Protein AF-L7RSJ8-F1 (afdb_monomer)

pLDDT: mean 71.99, std 15.08, range [32.5, 91.69]

Organism: NCBI:txid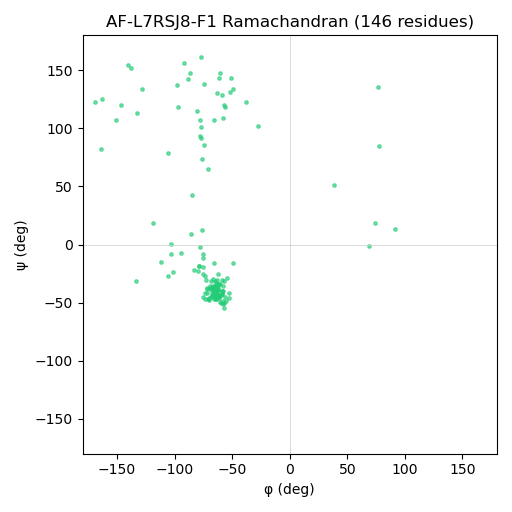155900

Foldseek 3Di:
DDPLLVVLLVVPPVPDDLVRSCVVVVDPCSVVSVVVCVVVVVDDPDPDPDDDPDDDPDPPPCDLLNADDQDPPDDVVLLVVLLVLLLVLCVVQQPDDPPCVVLNVQSVPDPDPVSSSVSSVVSLVRLCVGPVSVVCSVVSSVVSSVSD

Radius of gyration: 22.7 Å; Cα contacts (8 Å, |Δi|>4): 82; chains: 1; bounding box: 44×32×63 Å

Solvent-accessible surface area (backbone atoms only — not comparable to full-atom values): 9254 Å² total; per-residue (Å²): 140,50,78,64,58,56,53,51,57,67,65,60,71,85,77,67,54,76,66,60,51,38,66,77,60,71,44,93,59,49,68,60,53,51,50,52,34,40,76,71,65,78,48,76,91,75,72,83,90,67,95,67,88,77,86,77,97,66,82,72,73,77,54,100,75,72,64,56,82,75,67,84,76,80,57,68,66,40,50,52,48,45,40,52,48,54,45,52,50,45,66,70,41,47,87,60,98,65,85,54,53,64,60,44,51,53,48,70,66,45,90,44,64,67,53,48,58,68,46,42,67,58,52,53,54,51,34,49,73,28,78,69,18,46,76,42,40,66,57,54,49,57,58,46,56,74,53,76

Sequence (148 aa):
MTPRQRRILIMVDGKRTVEELRELASTDDLSNVLGHLEEEGYIELVGLKGENEAITRQDRLPSLTDFRPLPEPRNPEELDMARHFMINTIKAFCRGPIIHLSLIDEIAAAQSHEELRALYGQWFRLIQESAEGRRRAEQLRADLLKVL

Structure (mmCIF, N/CA/C/O backbone):
data_AF-L7RSJ8-F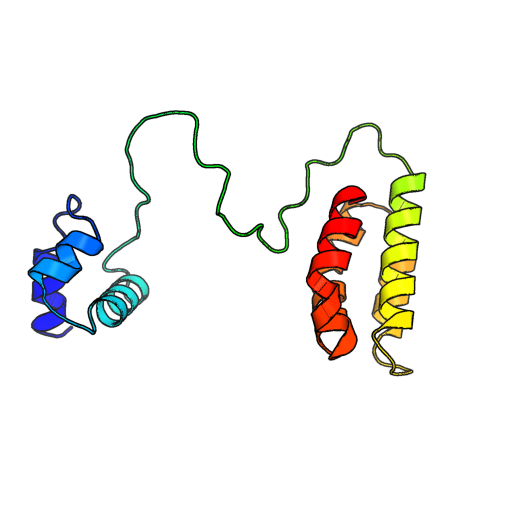1
#
_entry.id   AF-L7RSJ8-F1
#
loop_
_atom_site.group_PDB
_atom_site.id
_atom_site.type_symbol
_atom_site.label_atom_id
_atom_site.label_alt_id
_atom_site.label_comp_id
_atom_site.label_asym_id
_atom_site.label_entity_id
_atom_site.label_seq_id
_atom_site.pdbx_PDB_ins_code
_atom_site.Cartn_x
_atom_site.Cartn_y
_atom_site.Cartn_z
_atom_site.occupancy
_atom_site.B_iso_or_equiv
_atom_site.auth_seq_id
_atom_site.auth_comp_id
_atom_site.auth_asym_id
_atom_site.auth_atom_id
_atom_site.pdbx_PDB_model_num
ATOM 1 N N . MET A 1 1 ? -9.147 4.415 -39.861 1.00 56.06 1 MET A N 1
ATOM 2 C CA . MET A 1 1 ? -10.002 3.226 -40.064 1.00 56.06 1 MET A CA 1
ATOM 3 C C . MET A 1 1 ? -9.574 2.456 -41.317 1.00 56.06 1 MET A C 1
ATOM 5 O O . MET A 1 1 ? -9.747 2.941 -42.430 1.00 56.06 1 MET A O 1
ATOM 9 N N . THR A 1 2 ? -8.927 1.302 -41.148 1.00 71.56 2 THR A N 1
ATOM 10 C CA . THR A 1 2 ? -8.378 0.481 -42.244 1.00 71.56 2 THR A CA 1
ATOM 11 C C . THR A 1 2 ? -9.391 -0.570 -42.730 1.00 71.56 2 THR A C 1
ATOM 13 O O . THR A 1 2 ? -10.252 -0.995 -41.954 1.00 71.56 2 THR A O 1
ATOM 16 N N . PRO A 1 3 ? -9.291 -1.071 -43.980 1.00 72.38 3 PRO A N 1
ATOM 17 C CA . PRO A 1 3 ? -10.160 -2.151 -44.475 1.00 72.38 3 PRO A CA 1
ATOM 18 C C . PRO A 1 3 ? -10.151 -3.402 -43.577 1.00 72.38 3 PRO A C 1
ATOM 20 O O . PRO A 1 3 ? -11.151 -4.111 -43.471 1.00 72.38 3 PRO A O 1
ATOM 23 N N . ARG A 1 4 ? -9.032 -3.636 -42.878 1.00 64.56 4 ARG A N 1
ATOM 24 C CA . ARG A 1 4 ? -8.836 -4.728 -41.916 1.00 64.56 4 ARG A CA 1
ATOM 25 C C . ARG A 1 4 ? -9.645 -4.522 -40.630 1.00 64.56 4 ARG A C 1
ATOM 27 O O . ARG A 1 4 ? -10.350 -5.441 -40.225 1.00 64.56 4 ARG A O 1
ATOM 34 N N . GLN A 1 5 ? -9.608 -3.320 -40.047 1.00 65.00 5 GLN A N 1
ATOM 35 C CA . GLN A 1 5 ? -10.435 -2.947 -38.886 1.00 65.00 5 GLN A CA 1
ATOM 36 C C . GLN A 1 5 ? -11.929 -3.091 -39.199 1.00 65.00 5 GLN A C 1
ATOM 38 O O . GLN A 1 5 ? -12.678 -3.667 -38.415 1.00 65.00 5 GLN A O 1
ATOM 43 N N . ARG A 1 6 ? -12.355 -2.655 -40.393 1.00 69.38 6 ARG A N 1
ATOM 44 C CA . ARG A 1 6 ? -13.749 -2.788 -40.836 1.00 69.38 6 ARG A CA 1
ATOM 45 C C . ARG A 1 6 ? -14.185 -4.249 -40.971 1.00 69.38 6 ARG A C 1
ATOM 47 O O . ARG A 1 6 ? -15.308 -4.574 -40.608 1.00 69.38 6 ARG A O 1
ATOM 54 N N . ARG A 1 7 ? -13.307 -5.141 -41.447 1.00 70.62 7 ARG A N 1
ATOM 55 C CA . ARG A 1 7 ? -13.606 -6.581 -41.535 1.00 70.62 7 ARG A CA 1
ATOM 56 C C . ARG A 1 7 ? -13.755 -7.224 -40.155 1.00 70.62 7 ARG A C 1
ATOM 58 O O . ARG A 1 7 ? -14.635 -8.056 -39.980 1.00 70.62 7 ARG A O 1
ATOM 65 N N . ILE A 1 8 ? -12.924 -6.830 -39.189 1.00 69.06 8 ILE A N 1
ATOM 66 C CA . ILE A 1 8 ? -12.994 -7.337 -37.811 1.00 69.06 8 ILE A CA 1
ATOM 67 C C . ILE A 1 8 ? -14.276 -6.861 -37.126 1.00 69.06 8 ILE A C 1
ATOM 69 O O . ILE A 1 8 ? -14.987 -7.691 -36.577 1.00 69.06 8 ILE A O 1
ATOM 73 N N . LEU A 1 9 ? -14.648 -5.586 -37.267 1.00 66.88 9 LEU A N 1
ATOM 74 C CA . LEU A 1 9 ? -15.925 -5.071 -36.755 1.00 66.88 9 LEU A CA 1
ATOM 75 C C . LEU A 1 9 ? -17.146 -5.808 -37.323 1.00 66.88 9 LEU A C 1
ATOM 77 O O . LEU A 1 9 ? -18.100 -6.039 -36.596 1.00 66.88 9 LEU A O 1
ATOM 81 N N . ILE A 1 10 ? -17.110 -6.231 -38.592 1.00 72.38 10 ILE A N 1
ATOM 82 C CA . ILE A 1 10 ? -18.184 -7.052 -39.183 1.00 72.38 10 ILE A CA 1
ATOM 83 C C . ILE A 1 10 ? -18.223 -8.464 -38.567 1.00 72.38 10 ILE A C 1
ATOM 85 O O . ILE A 1 10 ? -19.291 -9.061 -38.477 1.00 72.38 10 ILE A O 1
ATOM 89 N N . MET A 1 11 ? -17.079 -9.018 -38.152 1.00 65.94 11 MET A N 1
ATOM 90 C CA . MET A 1 11 ? -17.009 -10.344 -37.518 1.00 65.94 11 MET A CA 1
ATOM 91 C C . MET A 1 11 ? -17.396 -10.322 -36.032 1.00 65.94 11 MET A C 1
ATOM 93 O O . MET A 1 11 ? -17.817 -11.352 -35.502 1.00 65.94 11 MET A O 1
ATOM 97 N N . VAL A 1 12 ? -17.295 -9.165 -35.369 1.00 67.00 12 VAL A N 1
ATOM 98 C CA . VAL A 1 12 ? -17.761 -8.934 -33.994 1.00 67.00 12 VAL A CA 1
ATOM 99 C C . VAL A 1 12 ? -19.292 -8.780 -34.007 1.00 67.00 12 VAL A C 1
ATOM 101 O O . VAL A 1 12 ? -19.841 -7.699 -33.854 1.00 67.00 12 VAL A O 1
ATOM 104 N N . ASP A 1 13 ? -20.001 -9.897 -34.191 1.00 63.25 13 ASP A N 1
ATOM 105 C CA . ASP A 1 13 ? -21.479 -9.991 -34.165 1.00 63.25 13 ASP A CA 1
ATOM 106 C C . ASP A 1 13 ? -22.057 -9.950 -32.726 1.00 63.25 13 ASP A C 1
ATOM 108 O O . ASP A 1 13 ? -23.200 -10.320 -32.478 1.00 63.25 13 ASP A O 1
ATOM 112 N N . GLY A 1 14 ? -21.243 -9.589 -31.725 1.00 60.84 14 GLY A N 1
ATOM 113 C CA . GLY A 1 14 ? -21.626 -9.565 -30.303 1.00 60.84 14 GLY A CA 1
ATOM 114 C C . GLY A 1 14 ? -21.878 -10.938 -29.658 1.00 60.84 14 GLY A C 1
ATOM 115 O O . GLY A 1 14 ? -22.170 -11.005 -28.469 1.00 60.84 14 GLY A O 1
ATOM 116 N N . LYS A 1 15 ? -21.768 -12.035 -30.420 1.00 57.03 15 LYS A N 1
ATOM 117 C CA . LYS A 1 15 ? -21.992 -13.420 -29.954 1.00 57.03 15 LYS A CA 1
ATOM 118 C C . LYS A 1 15 ? -20.741 -14.295 -29.918 1.00 57.03 15 LYS A C 1
ATOM 120 O O . LYS A 1 15 ? -20.787 -15.374 -29.342 1.00 57.03 15 LYS A O 1
ATOM 125 N N . ARG A 1 16 ? -19.666 -13.868 -30.582 1.00 63.56 16 ARG A N 1
ATOM 126 C CA . ARG A 1 16 ? -18.446 -14.663 -30.770 1.00 63.56 16 ARG A CA 1
ATOM 127 C C . ARG A 1 16 ? -17.399 -14.269 -29.749 1.00 63.56 16 ARG A C 1
ATOM 129 O O . ARG A 1 16 ? -17.198 -13.077 -29.508 1.00 63.56 16 ARG A O 1
ATOM 136 N N . THR A 1 17 ? -16.728 -15.258 -29.177 1.00 61.94 17 THR A N 1
ATOM 137 C CA . THR A 1 17 ? -15.653 -15.005 -28.218 1.00 61.94 17 THR A CA 1
ATOM 138 C C . THR A 1 17 ? -14.371 -14.578 -28.933 1.00 61.94 17 THR A C 1
ATOM 140 O O . THR A 1 17 ? -14.181 -14.789 -30.133 1.00 61.94 17 THR A O 1
ATOM 143 N N . VAL A 1 18 ? -13.463 -13.952 -28.181 1.00 64.44 18 VAL A N 1
ATOM 144 C CA . VAL A 1 18 ? -12.161 -13.490 -28.691 1.00 64.44 18 VAL A CA 1
ATOM 145 C C . VAL A 1 18 ? -11.332 -14.651 -29.260 1.00 64.44 18 VAL A C 1
ATOM 147 O O . VAL A 1 18 ? -10.570 -14.462 -30.208 1.00 64.44 18 VAL A O 1
ATOM 150 N N . GLU A 1 19 ? -11.503 -15.855 -28.716 1.00 62.19 19 GLU A N 1
ATOM 151 C CA . GLU A 1 19 ? -10.832 -17.079 -29.161 1.00 62.19 19 GLU A CA 1
ATOM 152 C C . GLU A 1 19 ? -11.353 -17.547 -30.525 1.00 62.19 19 GLU A C 1
ATOM 154 O O . GLU A 1 19 ? -10.558 -17.754 -31.440 1.00 62.19 19 GLU A O 1
ATOM 159 N N . GLU A 1 20 ? -12.674 -17.578 -30.724 1.00 65.75 20 GLU A N 1
ATOM 160 C CA . GLU A 1 20 ? -13.267 -17.905 -32.028 1.00 65.75 20 GLU A CA 1
ATOM 161 C C . GLU A 1 20 ? -12.885 -16.870 -33.097 1.00 65.75 20 GLU A C 1
ATOM 163 O O . GLU A 1 20 ? -12.591 -17.212 -34.245 1.00 65.75 20 GLU A O 1
ATOM 168 N N . LEU A 1 21 ? -12.839 -15.585 -32.725 1.00 68.25 21 LEU A N 1
ATOM 169 C CA . LEU A 1 21 ? -12.381 -14.517 -33.615 1.00 68.25 21 LEU A CA 1
ATOM 170 C C . LEU A 1 21 ? -10.905 -14.685 -34.000 1.00 68.25 21 LEU A C 1
ATOM 172 O O . LEU A 1 21 ? -10.539 -14.348 -35.128 1.00 68.25 21 LEU A O 1
ATOM 176 N N . ARG A 1 22 ? -10.064 -15.230 -33.111 1.00 67.25 22 ARG A N 1
ATOM 177 C CA . ARG A 1 22 ? -8.646 -15.520 -33.379 1.00 67.25 22 ARG A CA 1
ATOM 178 C C . ARG A 1 22 ? -8.483 -16.642 -34.392 1.00 67.25 22 ARG A C 1
ATOM 180 O O . ARG A 1 22 ? -7.704 -16.483 -35.332 1.00 67.25 22 ARG A O 1
ATOM 187 N N . GLU A 1 23 ? -9.237 -17.725 -34.239 1.00 65.94 23 GLU A N 1
ATOM 188 C CA . GLU A 1 23 ? -9.192 -18.856 -35.169 1.00 65.94 23 GLU A CA 1
ATOM 189 C C . GLU A 1 23 ? -9.684 -18.456 -36.569 1.00 65.94 23 GLU A C 1
ATOM 191 O O . GLU A 1 23 ? -9.002 -18.696 -37.568 1.00 65.94 23 GLU A O 1
ATOM 196 N N . LEU A 1 24 ? -10.812 -17.739 -36.651 1.00 62.53 24 LEU A N 1
ATOM 197 C CA . LEU A 1 24 ? -11.389 -17.269 -37.918 1.00 62.53 24 LEU A CA 1
ATOM 198 C C . LEU A 1 24 ? -10.567 -16.176 -38.605 1.00 62.53 24 LEU A C 1
ATOM 200 O O . LEU A 1 24 ? -10.483 -16.147 -39.835 1.00 62.53 24 LEU A O 1
ATOM 204 N N . ALA A 1 25 ? -9.977 -15.257 -37.839 1.00 62.84 25 ALA A N 1
ATOM 205 C CA . ALA A 1 25 ? -9.147 -14.206 -38.412 1.00 62.84 25 ALA A CA 1
ATOM 206 C C . ALA A 1 25 ? -7.741 -14.702 -38.771 1.00 62.84 25 ALA A C 1
ATOM 208 O O . ALA A 1 25 ? -7.082 -14.012 -39.552 1.00 62.84 25 ALA A O 1
ATOM 209 N N . SER A 1 26 ? -7.288 -15.845 -38.222 1.00 60.16 26 SER A N 1
ATOM 210 C CA . SER A 1 26 ? -5.940 -16.418 -38.409 1.00 60.16 26 SER A CA 1
ATOM 211 C C . SER A 1 26 ? -4.865 -15.326 -38.429 1.00 60.16 26 SER A C 1
ATOM 213 O O . SER A 1 26 ? -4.121 -15.163 -39.393 1.00 60.16 26 SER A O 1
ATOM 215 N N . THR A 1 27 ? -4.894 -14.463 -37.415 1.00 58.44 27 THR A N 1
ATOM 216 C CA . THR A 1 27 ? -4.128 -13.217 -37.387 1.00 58.44 27 THR A CA 1
ATOM 217 C C . THR A 1 27 ? -3.414 -13.093 -36.047 1.00 58.44 27 THR A C 1
ATOM 219 O O . THR A 1 27 ? -4.070 -12.881 -35.026 1.00 58.44 27 THR A O 1
ATOM 222 N N . ASP A 1 28 ? -2.080 -13.153 -36.060 1.00 59.84 28 ASP A N 1
ATOM 223 C CA . ASP A 1 28 ? -1.233 -12.953 -34.874 1.00 59.84 28 ASP A CA 1
ATOM 224 C C . ASP A 1 28 ? -1.470 -11.590 -34.193 1.00 59.84 28 ASP A C 1
ATOM 226 O O . ASP A 1 28 ? -1.436 -11.481 -32.969 1.00 59.84 28 ASP A O 1
ATOM 230 N N . ASP A 1 29 ? -1.826 -10.564 -34.970 1.00 63.94 29 ASP A N 1
ATOM 231 C CA . ASP A 1 29 ? -2.075 -9.198 -34.487 1.00 63.94 29 ASP A CA 1
ATOM 232 C C . ASP A 1 29 ? -3.503 -8.929 -33.974 1.00 63.94 29 ASP A C 1
ATOM 234 O O . ASP A 1 29 ? -3.862 -7.768 -33.761 1.00 63.94 29 ASP A O 1
ATOM 238 N N . LEU A 1 30 ? -4.364 -9.943 -33.810 1.00 68.12 30 LEU A N 1
ATOM 239 C CA . LEU A 1 30 ? -5.775 -9.706 -33.463 1.00 68.12 30 LEU A CA 1
ATOM 240 C C . LEU A 1 30 ? -5.909 -8.941 -32.139 1.00 68.12 30 LEU A C 1
ATOM 242 O O . LEU A 1 30 ? -6.712 -8.015 -32.048 1.00 68.12 30 LEU A O 1
ATOM 246 N N . SER A 1 31 ? -5.077 -9.278 -31.149 1.00 66.38 31 SER A N 1
ATOM 247 C CA . SER A 1 31 ? -5.035 -8.586 -29.857 1.00 66.38 31 SER A CA 1
ATOM 248 C C . SER A 1 31 ? -4.740 -7.091 -30.006 1.00 66.38 31 SER A C 1
ATOM 250 O O . SER A 1 31 ? -5.361 -6.277 -29.333 1.00 66.38 31 SER A O 1
ATOM 252 N N . ASN A 1 32 ? -3.831 -6.725 -30.915 1.00 68.56 32 ASN A N 1
ATOM 253 C CA . ASN A 1 32 ? -3.439 -5.334 -31.130 1.00 68.56 32 ASN A CA 1
ATOM 254 C C . ASN A 1 32 ? -4.560 -4.536 -31.819 1.00 68.56 32 ASN A C 1
ATOM 256 O O . ASN A 1 32 ? -4.832 -3.388 -31.481 1.00 68.56 32 ASN A O 1
ATOM 260 N N . VAL A 1 33 ? -5.268 -5.163 -32.765 1.00 70.38 33 VAL A N 1
ATOM 261 C CA . VAL A 1 33 ? -6.392 -4.510 -33.452 1.00 70.38 33 VAL A CA 1
ATOM 262 C C . VAL A 1 33 ? -7.609 -4.361 -32.539 1.00 70.38 33 VAL A C 1
ATOM 264 O O . VAL A 1 33 ? -8.280 -3.336 -32.613 1.00 70.38 33 VAL A O 1
ATOM 267 N N . LEU A 1 34 ? -7.892 -5.345 -31.679 1.00 69.25 34 LEU A N 1
ATOM 268 C CA . LEU A 1 34 ? -8.960 -5.240 -30.680 1.00 69.25 34 LEU A CA 1
ATOM 269 C C . LEU A 1 34 ? -8.672 -4.125 -29.670 1.00 69.25 34 LEU A C 1
ATOM 271 O O . LEU A 1 34 ? -9.568 -3.329 -29.413 1.00 69.25 34 LEU A O 1
ATOM 275 N N . GLY A 1 35 ? -7.427 -4.013 -29.192 1.00 67.12 35 GLY A N 1
ATOM 276 C CA . GLY A 1 35 ? -7.011 -2.916 -28.315 1.00 67.12 35 GLY A CA 1
ATOM 277 C C . GLY A 1 35 ? -7.235 -1.549 -28.960 1.00 67.12 35 GLY A C 1
ATOM 278 O O . GLY A 1 35 ? -7.899 -0.699 -28.383 1.00 67.12 35 GLY A O 1
ATOM 279 N N . HIS A 1 36 ? -6.808 -1.363 -30.211 1.00 71.06 36 HIS A N 1
ATOM 280 C CA . HIS A 1 36 ? -7.077 -0.108 -30.918 1.00 71.06 36 HIS A CA 1
ATOM 281 C C . HIS A 1 36 ? -8.572 0.175 -31.134 1.00 71.06 36 HIS A C 1
ATOM 283 O O . HIS A 1 36 ? -8.986 1.328 -31.098 1.00 71.06 36 HIS A O 1
ATOM 289 N N . LEU A 1 37 ? -9.400 -0.847 -31.367 1.00 68.25 37 LEU A N 1
ATOM 290 C CA . LEU A 1 37 ? -10.844 -0.656 -31.540 1.00 68.25 37 LEU A CA 1
ATOM 291 C C . LEU A 1 37 ? -11.560 -0.323 -30.221 1.00 68.25 37 LEU A C 1
ATOM 293 O O . LEU A 1 37 ? -12.562 0.391 -30.257 1.00 68.25 37 LEU A O 1
ATOM 297 N N . GLU A 1 38 ? -11.059 -0.823 -29.091 1.00 69.81 38 GLU A N 1
ATOM 298 C CA . GLU A 1 38 ? -11.509 -0.451 -27.745 1.00 69.81 38 GLU A CA 1
ATOM 299 C C . GLU A 1 38 ? -11.088 0.987 -27.406 1.00 69.81 38 GLU A C 1
ATOM 301 O O . GLU A 1 38 ? -11.926 1.791 -27.004 1.00 69.81 38 GLU A O 1
ATOM 306 N N . GLU A 1 39 ? -9.823 1.347 -27.652 1.00 67.62 39 GLU A N 1
ATOM 307 C CA . GLU A 1 39 ? -9.299 2.706 -27.447 1.00 67.62 39 GLU A CA 1
ATOM 308 C C . GLU A 1 39 ? -10.051 3.756 -28.276 1.00 67.62 39 GLU A C 1
ATOM 310 O O . GLU A 1 39 ? -10.337 4.851 -27.794 1.00 67.62 39 GLU A O 1
ATOM 315 N N . GLU A 1 40 ? -10.391 3.428 -29.526 1.00 68.06 40 GLU A N 1
ATOM 316 C CA . GLU A 1 40 ? -11.181 4.303 -30.396 1.00 68.06 40 GLU A CA 1
ATOM 317 C C . GLU A 1 40 ? -12.695 4.273 -30.074 1.00 68.06 40 GLU A C 1
ATOM 319 O O . GLU A 1 40 ? -13.465 5.008 -30.695 1.00 68.06 40 GLU A O 1
ATOM 324 N N . GLY A 1 41 ? -13.137 3.455 -29.109 1.00 67.19 41 GLY A N 1
ATOM 325 C CA . GLY A 1 41 ? -14.524 3.393 -28.633 1.00 67.19 41 GLY A CA 1
ATOM 326 C C . GLY A 1 41 ? -15.505 2.706 -29.588 1.00 67.19 41 GLY A C 1
ATOM 327 O O . GLY A 1 41 ? -16.715 2.903 -29.480 1.00 67.19 41 GLY A O 1
ATOM 328 N N . TYR A 1 42 ? -15.011 1.915 -30.545 1.00 63.25 42 TYR A N 1
ATOM 329 C CA . TYR A 1 42 ? -15.857 1.181 -31.494 1.00 63.25 42 TYR A CA 1
ATOM 330 C C . TYR A 1 42 ? -16.387 -0.140 -30.930 1.00 63.25 42 TYR A C 1
ATOM 332 O O . TYR A 1 42 ? -17.379 -0.661 -31.443 1.00 63.25 42 TYR A O 1
ATOM 340 N N . ILE A 1 43 ? -15.727 -0.693 -29.910 1.00 66.31 43 ILE A N 1
ATOM 341 C CA . ILE A 1 43 ? -16.144 -1.902 -29.193 1.00 66.31 43 ILE A CA 1
ATOM 342 C C . ILE A 1 43 ? -15.945 -1.706 -27.689 1.00 66.31 43 ILE A C 1
ATOM 344 O O . ILE A 1 43 ? -15.055 -0.976 -27.267 1.00 66.31 43 ILE A O 1
ATOM 348 N N . GLU A 1 44 ? -16.756 -2.388 -26.887 1.00 62.19 44 GLU A N 1
ATOM 349 C CA . GLU A 1 44 ? -16.656 -2.404 -25.428 1.00 62.19 44 GLU A CA 1
ATOM 350 C C . GLU A 1 44 ? -16.640 -3.864 -24.965 1.00 62.19 44 GLU A C 1
ATOM 352 O O . GLU A 1 44 ? -17.435 -4.683 -25.444 1.00 62.19 44 GLU A O 1
ATOM 357 N N . LEU A 1 45 ? -15.722 -4.219 -24.061 1.00 62.28 45 LEU A N 1
ATOM 358 C CA . LEU A 1 45 ? -15.621 -5.577 -23.534 1.00 62.28 45 LEU A CA 1
ATOM 359 C C . LEU A 1 45 ? -16.759 -5.841 -22.536 1.00 62.28 45 LEU A C 1
ATOM 361 O O . LEU A 1 45 ? -16.606 -5.702 -21.323 1.00 62.28 45 LEU A O 1
ATOM 365 N N . VAL A 1 46 ? -17.916 -6.258 -23.046 1.00 55.78 46 VAL A N 1
ATOM 366 C CA . VAL A 1 46 ? -19.033 -6.690 -22.202 1.00 55.78 46 VAL A CA 1
ATOM 367 C C . VAL A 1 46 ? -18.729 -8.095 -21.693 1.00 55.78 46 VAL A C 1
ATOM 369 O O . VAL A 1 46 ? -18.867 -9.085 -22.413 1.00 55.78 46 VAL A O 1
ATOM 372 N N . GLY A 1 47 ? -18.274 -8.170 -20.440 1.00 51.44 47 GLY A N 1
ATOM 373 C CA . GLY A 1 47 ? -18.044 -9.428 -19.739 1.00 51.44 47 GLY A CA 1
ATOM 374 C C . GLY A 1 47 ? -19.258 -10.353 -19.851 1.00 51.44 47 GLY A C 1
ATOM 375 O O . GLY A 1 47 ? -20.394 -9.907 -19.693 1.00 51.44 47 GLY A O 1
ATOM 376 N N . LEU A 1 48 ? -18.979 -11.623 -20.165 1.00 44.22 48 LEU A N 1
ATOM 377 C CA . LEU A 1 48 ? -19.922 -12.725 -20.380 1.00 44.22 48 LEU A CA 1
ATOM 378 C C . LEU A 1 48 ? -21.238 -12.553 -19.608 1.00 44.22 48 LEU A C 1
ATOM 380 O O . LEU A 1 48 ? -21.332 -12.840 -18.415 1.00 44.22 48 LEU A O 1
ATOM 384 N N . LYS A 1 49 ? -22.279 -12.125 -20.325 1.00 44.84 49 LYS A N 1
ATOM 385 C CA . LYS A 1 49 ? -23.659 -12.230 -19.864 1.00 44.84 49 LYS A CA 1
ATOM 386 C C . LYS A 1 49 ? -24.101 -13.680 -20.056 1.00 44.84 49 LYS A C 1
ATOM 388 O O . LYS A 1 49 ? -24.559 -14.059 -21.128 1.00 44.84 49 LYS A O 1
ATOM 393 N N . GLY A 1 50 ? -23.912 -14.479 -19.015 1.00 33.28 50 GLY A N 1
ATOM 394 C CA . GLY A 1 50 ? -24.358 -15.863 -18.932 1.00 33.28 50 GLY A CA 1
ATOM 395 C C . GLY A 1 50 ? -24.628 -16.209 -17.479 1.00 33.28 50 GLY A C 1
ATOM 396 O O . GLY A 1 50 ? -23.711 -16.287 -16.672 1.00 33.28 50 GLY A O 1
ATOM 397 N N . GLU A 1 51 ? -25.904 -16.329 -17.157 1.00 42.06 51 GLU A N 1
ATOM 398 C CA . GLU A 1 51 ? -26.460 -16.585 -15.839 1.00 42.06 51 GLU A CA 1
ATOM 399 C C . GLU A 1 51 ? -25.919 -17.896 -15.251 1.00 42.06 51 GLU A C 1
ATOM 401 O O . GLU A 1 51 ? -26.289 -18.976 -15.699 1.00 42.06 51 GLU A O 1
ATOM 406 N N . ASN A 1 52 ? -25.064 -17.813 -14.232 1.00 32.50 52 ASN A N 1
ATOM 407 C CA . ASN A 1 52 ? -25.173 -18.691 -13.072 1.00 32.50 52 ASN A CA 1
ATOM 408 C C . ASN A 1 52 ? -24.372 -18.124 -11.901 1.00 32.50 52 ASN A C 1
ATOM 410 O O . ASN A 1 52 ? -23.182 -17.823 -11.999 1.00 32.50 52 ASN A O 1
ATOM 414 N N . GLU A 1 53 ? -25.071 -17.959 -10.791 1.00 48.53 53 GLU A N 1
ATOM 415 C CA . GLU A 1 53 ? -24.512 -17.630 -9.497 1.00 48.53 53 GLU A CA 1
ATOM 416 C C . GLU A 1 53 ? -23.549 -18.734 -9.035 1.00 48.53 53 GLU A C 1
ATOM 418 O O . GLU A 1 53 ? -23.810 -19.922 -9.206 1.00 48.53 53 GLU A O 1
ATOM 423 N N . ALA A 1 54 ? -22.473 -18.302 -8.373 1.00 42.62 54 ALA A N 1
ATOM 424 C CA . ALA A 1 54 ? -21.398 -19.105 -7.791 1.00 42.62 54 ALA A CA 1
ATOM 425 C C . ALA A 1 54 ? -20.373 -19.671 -8.793 1.00 42.62 54 ALA A C 1
ATOM 427 O O . ALA A 1 54 ? -20.707 -20.266 -9.805 1.00 42.62 54 ALA A O 1
ATOM 428 N N . ILE A 1 55 ? -19.091 -19.556 -8.421 1.00 45.94 55 ILE A N 1
ATOM 429 C CA . ILE A 1 55 ? -17.892 -19.953 -9.184 1.00 45.94 55 ILE A CA 1
ATOM 430 C C . ILE A 1 55 ? -17.577 -18.909 -10.273 1.00 45.94 55 ILE A C 1
ATOM 432 O O . ILE A 1 55 ? -18.012 -18.990 -11.408 1.00 45.94 55 ILE A O 1
ATOM 436 N N . THR A 1 56 ? -16.857 -17.819 -9.995 1.00 41.06 56 THR A N 1
ATOM 437 C CA . THR A 1 56 ? -15.387 -17.857 -9.941 1.00 41.06 56 THR A CA 1
ATOM 438 C C . THR A 1 56 ? -14.860 -16.592 -9.229 1.00 41.06 56 THR A C 1
ATOM 440 O O . THR A 1 56 ? -14.470 -15.610 -9.854 1.00 41.06 56 THR A O 1
ATOM 443 N N . ARG A 1 57 ? -14.860 -16.589 -7.887 1.00 42.28 57 ARG A N 1
ATOM 444 C CA . ARG A 1 57 ? -14.038 -15.669 -7.064 1.00 42.28 57 ARG A CA 1
ATOM 445 C C . ARG A 1 57 ? -12.628 -16.244 -6.868 1.00 42.28 57 ARG A C 1
ATOM 447 O O . ARG A 1 57 ? -12.139 -16.278 -5.749 1.00 42.28 57 ARG A O 1
ATOM 454 N N . GLN A 1 58 ? -12.003 -16.806 -7.892 1.00 41.91 58 GLN A N 1
ATOM 455 C CA . GLN A 1 58 ? -10.657 -17.377 -7.786 1.00 41.91 58 GLN A CA 1
ATOM 456 C C . GLN A 1 58 ? -9.982 -17.143 -9.139 1.00 41.91 58 GLN A C 1
ATOM 458 O O . GLN A 1 58 ? -10.546 -17.536 -10.144 1.00 41.91 58 GLN A O 1
ATOM 463 N N . ASP A 1 59 ? -8.861 -16.424 -9.159 1.00 38.84 59 ASP A N 1
ATOM 464 C CA . ASP A 1 59 ? -8.103 -15.943 -10.336 1.00 38.84 59 ASP A CA 1
ATOM 465 C C . ASP A 1 59 ? -8.406 -14.554 -10.920 1.00 38.84 59 ASP A C 1
ATOM 467 O O . ASP A 1 59 ? -7.816 -14.156 -11.923 1.00 38.84 59 ASP A O 1
ATOM 471 N N . ARG A 1 60 ? -9.145 -13.698 -10.203 1.00 42.53 60 ARG A N 1
ATOM 472 C CA . ARG A 1 60 ? -8.719 -12.290 -10.208 1.00 42.53 60 ARG A CA 1
ATOM 473 C C . ARG A 1 60 ? -7.541 -12.220 -9.243 1.00 42.53 60 ARG A C 1
ATOM 475 O O . ARG A 1 60 ? -7.749 -12.370 -8.040 1.00 42.53 60 ARG A O 1
ATOM 482 N N . LEU A 1 61 ? -6.320 -12.063 -9.764 1.00 40.97 61 LEU A N 1
ATOM 483 C CA . LEU A 1 61 ? -5.176 -11.590 -8.974 1.00 40.97 61 LEU A CA 1
ATOM 484 C C . LEU A 1 61 ? -5.712 -10.519 -8.014 1.00 40.97 61 LEU A C 1
ATOM 486 O O . LEU A 1 61 ? -6.356 -9.589 -8.509 1.00 40.97 61 LEU A O 1
ATOM 490 N N . PRO A 1 62 ? -5.550 -10.658 -6.684 1.00 45.44 62 PRO A N 1
ATOM 491 C CA . PRO A 1 62 ? -6.116 -9.691 -5.763 1.00 45.44 62 PRO A CA 1
ATOM 492 C C . PRO A 1 62 ? -5.567 -8.323 -6.155 1.00 45.44 62 PRO A C 1
ATOM 494 O O . PRO A 1 62 ? -4.351 -8.089 -6.165 1.00 45.44 62 PRO A O 1
ATOM 497 N N . SER A 1 63 ? -6.471 -7.425 -6.526 1.00 51.41 63 SER A N 1
ATOM 498 C CA . SER A 1 63 ? -6.170 -6.033 -6.827 1.00 51.41 63 SER A CA 1
ATOM 499 C C . SER A 1 63 ? -5.378 -5.488 -5.647 1.00 51.41 63 SER A C 1
ATOM 501 O O . SER A 1 63 ? -5.634 -5.876 -4.508 1.00 51.41 63 SER A O 1
ATOM 503 N N . LEU A 1 64 ? -4.389 -4.624 -5.881 1.00 54.28 64 LEU A N 1
ATOM 504 C CA . LEU A 1 64 ? -3.541 -4.039 -4.823 1.00 54.28 64 LEU A CA 1
ATOM 505 C C . LEU A 1 64 ? -4.333 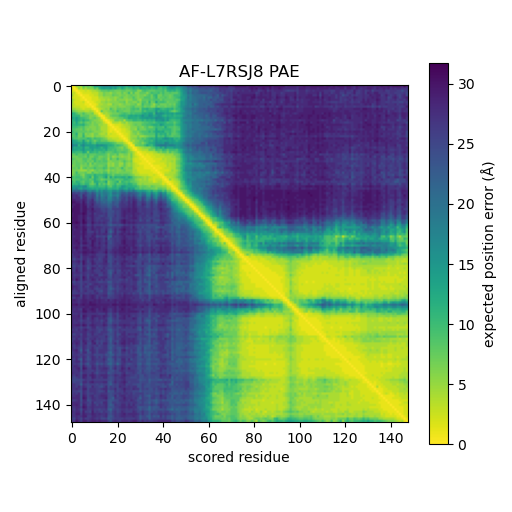-3.442 -3.640 1.00 54.28 64 LEU A C 1
ATOM 507 O O . LEU A 1 64 ? -3.774 -3.236 -2.572 1.00 54.28 64 LEU A O 1
ATOM 511 N N . THR A 1 65 ? -5.628 -3.211 -3.828 1.00 56.00 65 THR A N 1
ATOM 512 C CA . THR A 1 65 ? -6.593 -2.637 -2.894 1.00 56.00 65 THR A CA 1
ATOM 513 C C . THR A 1 65 ? -7.758 -3.571 -2.524 1.00 56.00 65 THR A C 1
ATOM 515 O O . THR A 1 65 ? -8.766 -3.084 -2.017 1.00 56.00 65 THR A O 1
ATOM 518 N N . ASP A 1 66 ? -7.658 -4.892 -2.739 1.00 62.00 66 ASP A N 1
ATOM 519 C CA . ASP A 1 66 ? -8.633 -5.890 -2.249 1.00 62.00 66 ASP A CA 1
ATOM 520 C C . ASP A 1 66 ? -8.535 -6.043 -0.716 1.00 62.00 66 ASP A C 1
ATOM 522 O O . ASP A 1 66 ? -8.127 -7.071 -0.171 1.00 62.00 66 ASP A O 1
ATOM 526 N N . PHE A 1 67 ? -8.867 -4.970 -0.000 1.00 64.94 67 PHE A N 1
ATOM 527 C CA . PHE A 1 67 ? -8.988 -4.968 1.448 1.00 64.94 67 PHE A CA 1
ATOM 528 C C . PHE A 1 67 ? -10.280 -5.673 1.857 1.00 64.94 67 PHE A C 1
ATOM 530 O O . PHE A 1 67 ? -11.345 -5.450 1.274 1.00 64.94 67 PHE A O 1
ATOM 537 N N . ARG A 1 68 ? -10.208 -6.501 2.902 1.00 66.81 68 ARG A N 1
ATOM 538 C CA . ARG A 1 68 ? -11.400 -7.101 3.508 1.00 66.81 68 ARG A CA 1
ATOM 539 C C . ARG A 1 68 ? -12.320 -5.984 4.026 1.00 66.81 68 ARG A C 1
ATOM 541 O O . ARG A 1 68 ? -11.813 -4.957 4.476 1.00 66.81 68 ARG A O 1
ATOM 548 N N . PRO A 1 69 ? -13.656 -6.126 4.020 1.00 64.62 69 PRO A N 1
ATOM 549 C CA . PRO A 1 69 ? -14.488 -5.246 4.840 1.00 64.62 69 PRO A CA 1
ATOM 550 C C . PRO A 1 69 ? -13.973 -5.264 6.288 1.00 64.62 69 PRO A C 1
ATOM 552 O O . PRO A 1 69 ? -13.675 -6.337 6.818 1.00 64.62 69 PRO A O 1
ATOM 555 N N . LEU A 1 70 ? -13.798 -4.075 6.875 1.00 62.28 70 LEU A N 1
ATOM 556 C CA . LEU A 1 70 ? -13.268 -3.922 8.231 1.00 62.28 70 LEU A CA 1
ATOM 557 C C . LEU A 1 70 ? -14.176 -4.679 9.208 1.00 62.28 70 LEU A C 1
ATOM 559 O O . LEU A 1 70 ? -15.389 -4.469 9.160 1.00 62.28 70 LEU A O 1
ATOM 563 N N . PRO A 1 71 ? -13.633 -5.552 10.071 1.00 59.38 71 PRO A N 1
ATOM 564 C CA . PRO A 1 71 ? -14.434 -6.181 11.105 1.00 59.38 71 PRO A CA 1
ATOM 565 C C . PRO A 1 71 ? -14.959 -5.113 12.076 1.00 59.38 71 PRO A C 1
ATOM 567 O O . PRO A 1 71 ? -14.219 -4.262 12.569 1.00 59.38 71 PRO A O 1
ATOM 570 N N . GLU A 1 72 ? -16.259 -5.153 12.349 1.00 56.84 72 GLU A N 1
ATOM 571 C CA . GLU A 1 72 ? -16.882 -4.423 13.452 1.00 56.84 72 GLU A CA 1
ATOM 572 C C . GLU A 1 72 ? -17.011 -5.409 14.621 1.00 56.84 72 GLU A C 1
ATOM 574 O O . GLU A 1 72 ? -17.668 -6.441 14.457 1.00 56.84 72 GLU A O 1
ATOM 579 N N . PRO A 1 73 ? -16.380 -5.175 15.789 1.00 63.03 73 PRO A N 1
ATOM 580 C CA . PRO A 1 73 ? -15.824 -3.921 16.304 1.00 63.03 73 PRO A CA 1
ATOM 581 C C . PRO A 1 73 ? -14.381 -3.624 15.867 1.00 63.03 73 PRO A C 1
ATOM 583 O O . PRO A 1 73 ? -13.542 -4.512 15.765 1.00 63.03 73 PRO A O 1
ATOM 586 N N . ARG A 1 74 ? -14.084 -2.329 15.705 1.00 65.31 74 ARG A N 1
ATOM 587 C CA . ARG A 1 74 ? -12.744 -1.821 15.382 1.00 65.31 74 ARG A CA 1
ATOM 588 C C . ARG A 1 74 ? -11.797 -2.102 16.550 1.00 65.31 74 ARG A C 1
ATOM 590 O O . ARG A 1 74 ? -11.913 -1.447 17.586 1.00 65.31 74 ARG A O 1
ATOM 597 N N . ASN A 1 75 ? -10.880 -3.055 16.390 1.00 75.62 75 ASN A N 1
ATOM 598 C CA . ASN A 1 75 ? -9.883 -3.347 17.412 1.00 75.62 75 ASN A CA 1
ATOM 599 C C . ASN A 1 75 ? -8.729 -2.323 17.323 1.00 75.62 75 ASN A C 1
ATOM 601 O O . ASN A 1 75 ? -8.020 -2.300 16.312 1.00 75.62 75 ASN A O 1
ATOM 605 N N . PRO A 1 76 ? -8.517 -1.462 18.338 1.00 80.06 76 PRO A N 1
ATOM 606 C CA . PRO A 1 76 ? -7.404 -0.511 18.329 1.00 80.06 76 PRO A CA 1
ATOM 607 C C . PRO A 1 76 ? -6.034 -1.207 18.313 1.00 80.06 76 PRO A C 1
ATOM 609 O O . PRO A 1 76 ? -5.077 -0.649 17.785 1.00 80.06 76 PRO A O 1
ATOM 612 N N . GLU A 1 77 ? -5.933 -2.440 18.818 1.00 84.38 77 GLU A N 1
ATOM 613 C CA . GLU A 1 77 ? -4.676 -3.196 18.807 1.00 84.38 77 GLU A CA 1
ATOM 614 C C . GLU A 1 77 ? -4.260 -3.614 17.388 1.00 84.38 77 GLU A C 1
ATOM 616 O O . GLU A 1 77 ? -3.072 -3.607 17.064 1.00 84.38 77 GLU A O 1
ATOM 621 N N . GLU A 1 78 ? -5.225 -3.937 16.520 1.00 83.62 78 GLU A N 1
ATOM 622 C CA . GLU A 1 78 ? -4.964 -4.278 15.114 1.00 83.62 78 GLU A CA 1
ATOM 623 C C . GLU A 1 78 ? -4.476 -3.051 14.338 1.00 83.62 78 GLU A C 1
ATOM 625 O O . GLU A 1 78 ? -3.501 -3.141 13.589 1.00 83.62 78 GLU A O 1
ATOM 630 N N . LEU A 1 79 ? -5.059 -1.879 14.614 1.00 84.88 79 LEU A N 1
ATOM 631 C CA . LEU A 1 79 ? -4.612 -0.604 14.054 1.00 84.88 79 LEU A CA 1
ATOM 632 C C . LEU A 1 79 ? -3.141 -0.331 14.409 1.00 84.88 79 LEU A C 1
ATOM 634 O O . LEU A 1 79 ? -2.326 -0.047 13.527 1.00 84.88 79 LEU A O 1
ATOM 638 N N . ASP A 1 80 ? -2.785 -0.434 15.692 1.00 87.56 80 ASP A N 1
ATOM 639 C CA . ASP A 1 80 ? -1.411 -0.209 16.148 1.00 87.56 80 ASP A CA 1
ATOM 640 C C . ASP A 1 80 ? -0.438 -1.265 15.622 1.00 87.56 80 ASP A C 1
ATOM 642 O O . ASP A 1 80 ? 0.703 -0.945 15.272 1.00 87.56 80 ASP A O 1
ATOM 646 N N . MET A 1 81 ? -0.883 -2.515 15.498 1.00 87.81 81 MET A N 1
ATOM 647 C CA . MET A 1 81 ? -0.090 -3.575 14.887 1.00 87.81 81 MET A CA 1
ATOM 648 C C . MET A 1 81 ? 0.192 -3.285 13.408 1.00 87.81 81 MET A C 1
ATOM 650 O O . MET A 1 81 ? 1.349 -3.376 12.990 1.00 87.81 81 MET A O 1
ATOM 654 N N . ALA A 1 82 ? -0.816 -2.883 12.627 1.00 88.44 82 ALA A N 1
ATOM 655 C CA . ALA A 1 82 ? -0.650 -2.511 11.221 1.00 88.44 82 ALA A CA 1
ATOM 656 C C . ALA A 1 82 ? 0.301 -1.315 11.064 1.00 88.44 82 ALA A C 1
ATOM 658 O O . ALA A 1 82 ? 1.231 -1.353 10.253 1.00 88.44 82 ALA A O 1
ATOM 659 N N . ARG A 1 83 ? 0.133 -0.287 11.902 1.00 91.62 83 ARG A N 1
ATOM 660 C CA . ARG A 1 83 ? 0.992 0.903 11.947 1.00 91.62 83 ARG A CA 1
ATOM 661 C C . ARG A 1 83 ? 2.455 0.537 12.196 1.00 91.62 83 ARG A C 1
ATOM 663 O O . ARG A 1 83 ? 3.337 0.884 11.406 1.00 91.62 83 ARG A O 1
ATOM 670 N N . HIS A 1 84 ? 2.724 -0.208 13.270 1.00 91.69 84 HIS A N 1
ATOM 671 C CA . HIS A 1 84 ? 4.076 -0.647 13.611 1.00 91.69 84 HIS A CA 1
ATOM 672 C C . HIS A 1 84 ? 4.674 -1.549 12.533 1.00 91.69 84 HIS A C 1
ATOM 674 O O . HIS A 1 84 ? 5.856 -1.413 12.209 1.00 91.69 84 HIS A O 1
ATOM 680 N N . PHE A 1 85 ? 3.873 -2.436 11.943 1.00 91.06 85 PHE A N 1
ATOM 681 C CA . PHE A 1 85 ? 4.308 -3.297 10.851 1.00 91.06 85 PHE A CA 1
ATOM 682 C C . PHE A 1 85 ? 4.763 -2.482 9.635 1.00 91.06 85 PHE A C 1
ATOM 684 O O . PHE A 1 85 ? 5.871 -2.694 9.132 1.00 91.06 85 PHE A O 1
ATOM 691 N N . MET A 1 86 ? 3.961 -1.512 9.184 1.00 90.44 86 MET A N 1
ATOM 692 C CA . MET A 1 86 ? 4.313 -0.660 8.044 1.00 90.44 86 MET A CA 1
ATOM 693 C C . MET A 1 86 ? 5.585 0.156 8.320 1.00 90.44 86 MET A C 1
ATOM 695 O O . MET A 1 86 ? 6.488 0.189 7.486 1.00 90.44 86 MET A O 1
ATOM 699 N N . ILE A 1 87 ? 5.725 0.738 9.515 1.00 90.88 87 ILE A N 1
ATOM 700 C CA . ILE A 1 87 ? 6.924 1.506 9.893 1.00 90.88 87 ILE A CA 1
ATOM 701 C C . ILE A 1 87 ? 8.172 0.613 9.943 1.00 90.88 87 ILE A C 1
ATOM 703 O O . ILE A 1 87 ? 9.221 0.972 9.403 1.00 90.88 87 ILE A O 1
ATOM 707 N N . ASN A 1 88 ? 8.083 -0.554 10.584 1.00 91.06 88 ASN A N 1
ATOM 708 C CA . ASN A 1 88 ? 9.223 -1.458 10.745 1.00 91.06 88 ASN A CA 1
ATOM 709 C C . ASN A 1 88 ? 9.677 -2.051 9.410 1.00 91.06 88 ASN A C 1
ATOM 711 O O . ASN A 1 88 ? 10.876 -2.190 9.178 1.00 91.06 88 ASN A O 1
ATOM 715 N N . THR A 1 89 ? 8.739 -2.358 8.514 1.00 90.25 89 THR A N 1
ATOM 716 C CA . THR A 1 89 ? 9.062 -2.851 7.169 1.00 90.25 89 THR A CA 1
ATOM 717 C C . THR A 1 89 ? 9.741 -1.777 6.325 1.00 90.25 89 THR A C 1
ATOM 719 O O . THR A 1 89 ? 10.766 -2.071 5.712 1.00 90.25 89 THR A O 1
ATOM 722 N N . ILE A 1 90 ? 9.278 -0.521 6.367 1.00 89.38 90 ILE A N 1
ATOM 723 C CA . ILE A 1 90 ? 9.984 0.597 5.717 1.00 89.38 90 ILE A CA 1
ATOM 724 C C . ILE A 1 90 ? 11.415 0.705 6.259 1.00 89.38 90 ILE A C 1
ATOM 726 O O . ILE A 1 90 ? 12.367 0.711 5.484 1.00 89.38 90 ILE A O 1
ATOM 730 N N . LYS A 1 91 ? 11.593 0.725 7.586 1.00 87.25 91 LYS A N 1
ATOM 731 C CA . LYS A 1 91 ? 12.923 0.825 8.217 1.00 87.25 91 LYS A CA 1
ATOM 732 C C . LYS A 1 91 ? 13.846 -0.348 7.865 1.00 87.25 91 LYS A C 1
ATOM 734 O O . LYS A 1 91 ? 15.057 -0.160 7.766 1.00 87.25 91 LYS A O 1
ATOM 739 N N . ALA A 1 92 ? 13.295 -1.549 7.693 1.00 86.81 92 ALA A N 1
ATOM 740 C CA . ALA A 1 92 ? 14.063 -2.748 7.374 1.00 86.81 92 ALA A CA 1
ATOM 741 C C . ALA A 1 92 ? 14.519 -2.787 5.907 1.00 86.81 92 ALA A C 1
ATOM 743 O O . ALA A 1 92 ? 15.681 -3.100 5.637 1.00 86.81 92 ALA A O 1
ATOM 744 N N . PHE A 1 93 ? 13.619 -2.473 4.968 1.00 84.38 93 PHE A N 1
ATOM 745 C CA . PHE A 1 93 ? 13.842 -2.691 3.533 1.00 84.38 93 PHE A CA 1
ATOM 746 C C . PHE A 1 93 ? 14.240 -1.433 2.760 1.00 84.38 93 PHE A C 1
ATOM 748 O O . PHE A 1 93 ? 14.880 -1.552 1.714 1.00 84.38 93 PHE A O 1
ATOM 755 N N . CYS A 1 94 ? 13.907 -0.243 3.258 1.00 80.38 94 CYS A N 1
ATOM 756 C CA . CYS A 1 94 ? 14.165 1.028 2.588 1.00 80.38 94 CYS A CA 1
ATOM 757 C C . CYS A 1 94 ? 15.333 1.739 3.281 1.00 80.38 94 CYS A C 1
ATOM 759 O O . CYS A 1 94 ? 15.161 2.636 4.108 1.00 80.38 94 CYS A O 1
ATOM 761 N N . ARG A 1 95 ? 16.560 1.295 2.979 1.00 69.31 95 ARG A N 1
ATOM 762 C CA . ARG A 1 95 ? 17.786 1.908 3.510 1.00 69.31 95 ARG A CA 1
ATOM 763 C C . ARG A 1 95 ? 18.105 3.197 2.747 1.00 69.31 95 ARG A C 1
ATOM 765 O O . ARG A 1 95 ? 18.781 3.166 1.725 1.00 69.31 95 ARG A O 1
ATOM 772 N N . GLY A 1 96 ? 17.637 4.326 3.273 1.00 66.69 96 GLY A N 1
ATOM 773 C CA . GLY A 1 96 ? 17.923 5.670 2.768 1.00 66.69 96 GLY A CA 1
ATOM 774 C C . GLY A 1 96 ? 17.434 6.727 3.769 1.00 66.69 96 GLY A C 1
ATOM 775 O O . GLY A 1 96 ? 16.261 6.699 4.130 1.00 66.69 96 GLY A O 1
ATOM 776 N N . PRO A 1 97 ? 18.288 7.636 4.272 1.00 55.69 97 PRO A N 1
ATOM 777 C CA . PRO A 1 97 ? 18.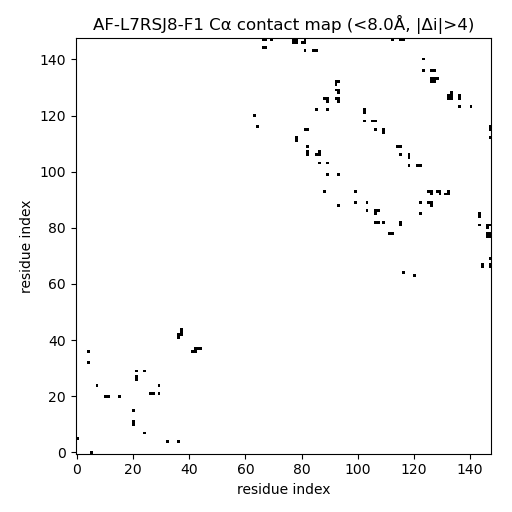021 8.325 5.539 1.00 55.69 97 PRO A CA 1
ATOM 778 C C . PRO A 1 97 ? 16.967 9.446 5.514 1.00 55.69 97 PRO A C 1
ATOM 780 O O . PRO A 1 97 ? 16.644 9.953 6.580 1.00 55.69 97 PRO A O 1
ATOM 783 N N . ILE A 1 98 ? 16.447 9.874 4.354 1.00 63.44 98 ILE A N 1
ATOM 784 C CA . ILE A 1 98 ? 15.672 11.136 4.282 1.00 63.44 98 ILE A CA 1
ATOM 785 C C . ILE A 1 98 ? 14.356 11.020 3.497 1.00 63.44 98 ILE A C 1
ATOM 787 O O . ILE A 1 98 ? 13.384 11.682 3.840 1.00 63.44 98 ILE A O 1
ATOM 791 N N . ILE A 1 99 ? 14.272 10.158 2.482 1.00 66.12 99 ILE A N 1
ATOM 792 C CA . ILE A 1 99 ? 13.130 10.159 1.544 1.00 66.12 99 ILE A CA 1
ATOM 793 C C . ILE A 1 99 ? 11.855 9.582 2.185 1.00 66.12 99 ILE A C 1
ATOM 795 O O . ILE A 1 99 ? 10.744 9.942 1.813 1.00 66.12 99 ILE A O 1
ATOM 799 N N . HIS A 1 100 ? 12.004 8.703 3.175 1.00 76.56 100 HIS A N 1
ATOM 800 C CA . HIS A 1 100 ? 10.894 7.911 3.711 1.00 76.56 100 HIS A CA 1
ATOM 801 C C . HIS A 1 100 ? 10.363 8.425 5.057 1.00 76.56 100 HIS A C 1
ATOM 803 O O . HIS A 1 100 ? 9.432 7.836 5.601 1.00 76.56 100 HIS A O 1
ATOM 809 N N . LEU A 1 101 ? 10.941 9.509 5.594 1.00 83.00 101 LEU A N 1
ATOM 810 C CA . LEU A 1 101 ? 10.568 10.058 6.902 1.00 83.00 101 LEU A CA 1
ATOM 811 C C . LEU A 1 101 ? 9.126 10.587 6.903 1.00 83.00 101 LEU A C 1
ATOM 813 O O . LEU A 1 101 ? 8.367 10.227 7.792 1.00 83.00 101 LEU A O 1
ATOM 817 N N . SER A 1 102 ? 8.719 11.320 5.857 1.00 87.06 102 SER A N 1
ATOM 818 C CA . SER A 1 102 ? 7.335 11.808 5.724 1.00 87.06 102 SER A CA 1
ATOM 819 C C . SER A 1 102 ? 6.314 10.675 5.709 1.00 87.06 102 SER A C 1
ATOM 821 O O . SER A 1 102 ? 5.313 10.757 6.408 1.00 87.06 102 SER A O 1
ATOM 823 N N . LEU A 1 103 ? 6.586 9.580 4.988 1.00 88.69 103 LEU A N 1
ATOM 824 C CA . LEU A 1 103 ? 5.671 8.437 4.968 1.00 88.69 103 LEU A CA 1
ATOM 825 C C . LEU A 1 103 ? 5.591 7.753 6.341 1.00 88.69 103 LEU A C 1
ATOM 827 O O . LEU A 1 103 ? 4.519 7.320 6.750 1.00 88.69 103 LEU A O 1
ATOM 831 N N . ILE A 1 104 ? 6.712 7.653 7.060 1.00 89.88 104 ILE A N 1
ATOM 832 C CA . ILE A 1 10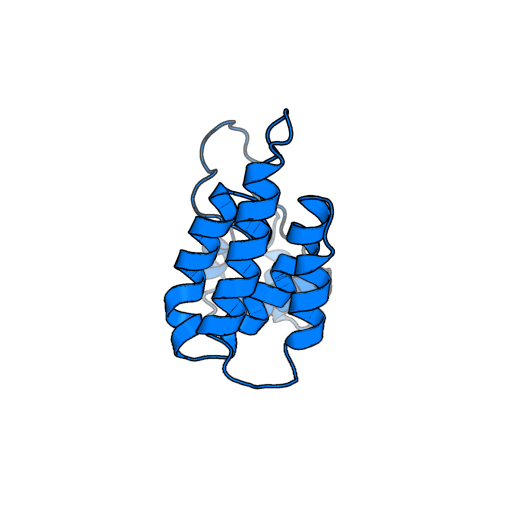4 ? 6.730 7.108 8.424 1.00 89.88 104 ILE A CA 1
ATOM 833 C C . ILE A 1 104 ? 5.902 7.988 9.369 1.00 89.88 104 ILE A C 1
ATOM 835 O O . ILE A 1 104 ? 5.134 7.438 10.156 1.00 89.88 104 ILE 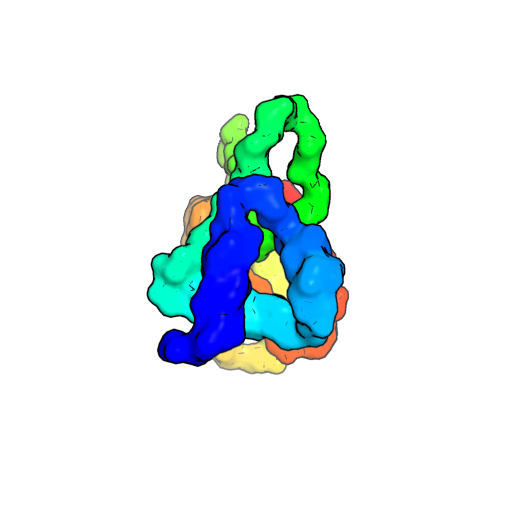A O 1
ATOM 839 N N . ASP A 1 105 ? 6.023 9.314 9.277 1.00 90.69 105 ASP A N 1
ATOM 840 C CA . ASP A 1 105 ? 5.254 10.257 10.095 1.00 90.69 105 ASP A CA 1
ATOM 841 C C . ASP A 1 105 ? 3.753 10.208 9.765 1.00 90.69 105 ASP A C 1
ATOM 843 O O . ASP A 1 105 ? 2.927 10.163 10.676 1.00 90.69 105 ASP A O 1
ATOM 847 N N . GLU A 1 106 ? 3.386 10.131 8.481 1.00 90.06 106 GLU A N 1
ATOM 848 C CA . GLU A 1 106 ? 1.993 9.968 8.037 1.00 90.06 106 GLU A CA 1
ATOM 849 C C . GLU A 1 106 ? 1.381 8.660 8.555 1.00 90.06 106 GLU A C 1
ATOM 851 O O . GLU A 1 106 ? 0.276 8.659 9.099 1.00 90.06 106 GLU A O 1
ATOM 856 N N . ILE A 1 107 ? 2.117 7.546 8.455 1.00 91.25 107 ILE A N 1
ATOM 857 C CA . ILE A 1 107 ? 1.678 6.254 9.000 1.00 91.25 107 ILE A CA 1
ATOM 858 C C . ILE A 1 107 ? 1.554 6.340 10.525 1.00 91.25 107 ILE A C 1
ATOM 860 O O . ILE A 1 107 ? 0.584 5.841 11.090 1.00 91.25 107 ILE A O 1
ATOM 864 N N . ALA A 1 108 ? 2.507 6.979 11.209 1.00 89.38 108 ALA A N 1
ATOM 865 C CA . ALA A 1 108 ? 2.467 7.137 12.659 1.00 89.38 108 ALA A CA 1
ATOM 866 C C . ALA A 1 108 ? 1.247 7.954 13.118 1.00 89.38 108 ALA A C 1
ATOM 868 O O . ALA A 1 108 ? 0.619 7.594 14.114 1.00 89.38 108 ALA A O 1
ATOM 869 N N . ALA A 1 109 ? 0.883 9.001 12.373 1.00 90.75 109 ALA A N 1
ATOM 870 C CA . ALA A 1 109 ? -0.241 9.881 12.680 1.00 90.75 109 ALA A CA 1
ATOM 871 C C . ALA A 1 109 ? -1.624 9.270 12.386 1.00 90.75 109 ALA A C 1
ATOM 873 O O . ALA A 1 109 ? -2.609 9.739 12.959 1.00 90.75 109 ALA A O 1
ATOM 874 N N . ALA A 1 110 ? -1.706 8.231 11.545 1.00 89.88 110 ALA A N 1
ATOM 875 C CA . ALA A 1 110 ? -2.967 7.657 11.074 1.00 89.88 110 ALA A CA 1
ATOM 876 C C . ALA A 1 110 ? -3.890 7.186 12.219 1.00 89.88 110 ALA A C 1
ATOM 878 O O . ALA A 1 110 ? -3.538 6.300 12.991 1.00 89.88 110 ALA A O 1
ATOM 879 N N . GLN A 1 111 ? -5.099 7.726 12.347 1.00 84.88 111 GLN A N 1
ATOM 880 C CA . GLN A 1 111 ? -6.027 7.379 13.439 1.00 84.88 111 GLN A CA 1
ATOM 881 C C . GLN A 1 111 ? -7.021 6.274 13.060 1.00 84.88 111 GLN A C 1
ATOM 883 O O . GLN A 1 111 ? -7.774 5.788 13.907 1.00 84.88 111 GLN A O 1
ATOM 888 N N . SER A 1 112 ? -7.040 5.864 11.791 1.00 84.19 112 SER A N 1
ATOM 889 C CA . SER A 1 112 ? -8.015 4.914 11.265 1.00 84.19 112 SER A CA 1
ATOM 890 C C . SER A 1 112 ? -7.401 3.917 10.279 1.00 84.19 112 SER A C 1
ATOM 892 O O . SER A 1 112 ? -6.398 4.184 9.616 1.00 84.19 112 SER A O 1
ATOM 894 N N . HIS A 1 113 ? -8.032 2.745 10.160 1.00 82.75 113 HIS A N 1
ATOM 895 C CA . HIS A 1 113 ? -7.641 1.749 9.161 1.00 82.75 113 HIS A CA 1
ATOM 896 C C . HIS A 1 113 ? -7.839 2.285 7.735 1.00 82.75 113 HIS A C 1
ATOM 898 O O . HIS A 1 113 ? -7.086 1.926 6.839 1.00 82.75 113 HIS A O 1
ATOM 904 N N . GLU A 1 114 ? -8.813 3.174 7.518 1.00 83.94 114 GLU A N 1
ATOM 905 C CA . GLU A 1 114 ? -9.022 3.844 6.229 1.00 83.94 114 GLU A CA 1
ATOM 906 C C . GLU A 1 114 ? -7.823 4.720 5.843 1.00 83.94 114 GLU A C 1
ATOM 908 O O . GLU A 1 114 ? -7.346 4.634 4.711 1.00 83.94 114 GLU A O 1
ATOM 913 N N . GLU A 1 115 ? -7.276 5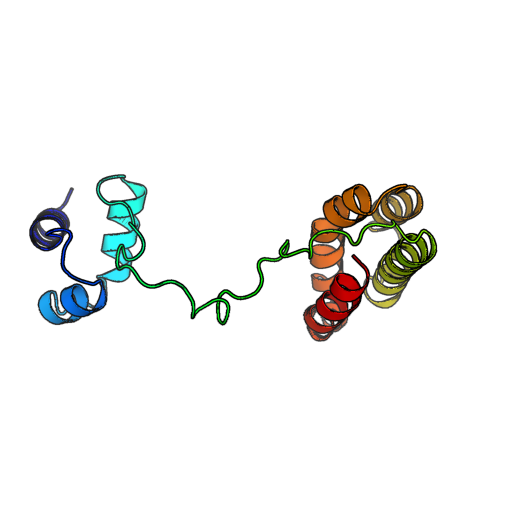.489 6.790 1.00 85.56 115 GLU A N 1
ATOM 914 C CA . GLU A 1 115 ? -6.053 6.274 6.578 1.00 85.56 115 GLU A CA 1
ATOM 915 C C . GLU A 1 115 ? -4.849 5.373 6.269 1.00 85.56 115 GLU A C 1
ATOM 917 O O . GLU A 1 115 ? -4.121 5.623 5.308 1.00 85.56 115 GLU A O 1
ATOM 922 N N . LEU A 1 116 ? -4.671 4.267 7.003 1.00 87.31 116 LEU A N 1
ATOM 923 C CA . LEU A 1 116 ? -3.599 3.305 6.712 1.00 87.31 116 LEU A CA 1
ATOM 924 C C . LEU A 1 116 ? -3.757 2.652 5.327 1.00 87.31 116 LEU A C 1
ATOM 926 O O . LEU A 1 116 ? -2.771 2.478 4.606 1.00 87.31 116 LEU A O 1
ATOM 930 N N . ARG A 1 117 ? -4.991 2.337 4.909 1.00 86.38 117 ARG A N 1
ATOM 931 C CA . ARG A 1 117 ? -5.291 1.808 3.566 1.00 86.38 117 ARG A CA 1
ATOM 932 C C . ARG A 1 117 ? -4.985 2.821 2.467 1.00 86.38 117 ARG A C 1
ATOM 934 O O . ARG A 1 117 ? -4.493 2.425 1.412 1.00 86.38 117 ARG A O 1
ATOM 941 N N . ALA A 1 118 ? -5.207 4.113 2.705 1.00 87.19 118 ALA A N 1
ATOM 942 C CA . ALA A 1 118 ? -4.815 5.162 1.764 1.00 87.19 118 ALA A CA 1
ATOM 943 C C . ALA A 1 118 ? -3.283 5.238 1.596 1.00 87.19 118 ALA A C 1
ATOM 945 O O . ALA A 1 118 ? -2.779 5.432 0.486 1.00 87.19 118 ALA A O 1
ATOM 946 N N . LEU A 1 119 ? -2.529 5.012 2.677 1.00 88.94 119 LEU A N 1
ATOM 947 C CA . LEU A 1 119 ? -1.060 5.013 2.674 1.00 88.94 119 LEU A CA 1
ATOM 948 C C . LEU A 1 119 ? -0.446 3.713 2.128 1.00 88.94 119 LEU A C 1
ATOM 950 O O . LEU A 1 119 ? 0.710 3.710 1.695 1.00 88.94 119 LEU A O 1
ATOM 954 N N . TYR A 1 120 ? -1.215 2.623 2.078 1.00 87.50 120 TYR A N 1
ATOM 955 C CA . TYR A 1 120 ? -0.765 1.310 1.611 1.00 87.50 120 TYR A CA 1
ATOM 956 C C . TYR A 1 120 ? -0.106 1.350 0.227 1.00 87.50 120 TYR A C 1
ATOM 958 O O . TYR A 1 120 ? 0.967 0.781 0.033 1.00 87.50 120 TYR A O 1
ATOM 966 N N . GLY A 1 121 ? -0.707 2.047 -0.743 1.00 86.50 121 GLY A N 1
ATOM 967 C CA . GLY A 1 121 ? -0.158 2.120 -2.101 1.00 86.50 121 GLY A CA 1
ATOM 968 C C . GLY A 1 121 ? 1.199 2.832 -2.164 1.00 86.50 121 GLY A C 1
ATOM 969 O O . GLY A 1 121 ? 2.047 2.497 -2.993 1.00 86.50 121 GLY A O 1
ATOM 970 N N . GLN A 1 122 ? 1.432 3.807 -1.280 1.00 87.19 122 GLN A N 1
ATOM 971 C CA . GLN A 1 122 ? 2.730 4.475 -1.150 1.00 87.19 122 GLN A CA 1
ATOM 972 C C . GLN A 1 122 ? 3.748 3.553 -0.475 1.00 87.19 122 GLN A C 1
ATOM 974 O O . GLN A 1 122 ? 4.838 3.356 -1.008 1.00 87.19 122 GLN A O 1
ATOM 979 N N . TRP A 1 123 ? 3.359 2.915 0.631 1.00 89.88 123 TRP A N 1
ATOM 980 C CA . TRP A 1 123 ? 4.170 1.921 1.337 1.00 89.88 123 TRP A CA 1
ATOM 981 C C . TRP A 1 123 ? 4.614 0.775 0.420 1.00 89.88 123 TRP A C 1
ATOM 983 O O . TRP A 1 123 ? 5.801 0.465 0.349 1.00 89.88 123 TRP A O 1
ATOM 993 N N . PHE A 1 124 ? 3.693 0.186 -0.345 1.00 88.19 124 PHE A N 1
ATOM 994 C CA . PHE A 1 124 ? 3.990 -0.955 -1.209 1.00 88.19 124 PHE A CA 1
ATOM 995 C C . PHE A 1 124 ? 4.954 -0.589 -2.342 1.00 88.19 124 PHE A C 1
ATOM 997 O O . PHE A 1 124 ? 5.875 -1.349 -2.645 1.00 88.19 124 PHE A O 1
ATOM 1004 N N . ARG A 1 125 ? 4.784 0.591 -2.955 1.00 86.38 125 ARG A N 1
ATOM 1005 C CA . ARG A 1 125 ? 5.746 1.108 -3.942 1.00 86.38 125 ARG A CA 1
ATOM 1006 C C . ARG A 1 125 ? 7.128 1.274 -3.326 1.00 86.38 125 ARG A C 1
ATOM 1008 O O . ARG A 1 125 ? 8.100 0.837 -3.929 1.00 86.38 125 ARG A O 1
ATOM 1015 N N . LEU A 1 126 ? 7.192 1.816 -2.113 1.00 86.94 126 LEU A N 1
ATOM 1016 C CA . LEU A 1 126 ? 8.445 2.040 -1.407 1.00 86.94 126 LEU A CA 1
ATOM 1017 C C . LEU A 1 126 ? 9.206 0.739 -1.131 1.00 86.94 126 LEU A C 1
ATOM 1019 O O . LEU A 1 126 ? 10.395 0.634 -1.413 1.00 86.94 126 LEU A O 1
ATOM 1023 N N . ILE A 1 127 ? 8.507 -0.286 -0.640 1.00 87.88 127 ILE A N 1
ATOM 1024 C CA . ILE A 1 127 ? 9.095 -1.611 -0.410 1.00 87.88 127 ILE A CA 1
ATOM 1025 C C . ILE A 1 127 ? 9.628 -2.214 -1.722 1.00 87.88 127 ILE A C 1
ATOM 1027 O O . ILE A 1 127 ? 10.654 -2.892 -1.719 1.00 87.88 127 ILE A O 1
ATOM 1031 N N . GLN A 1 128 ? 8.983 -1.949 -2.861 1.00 87.44 128 GLN A N 1
ATOM 1032 C CA . GLN A 1 128 ? 9.435 -2.440 -4.167 1.00 87.44 128 GLN A CA 1
ATOM 1033 C C . GLN A 1 128 ? 10.653 -1.702 -4.751 1.00 87.4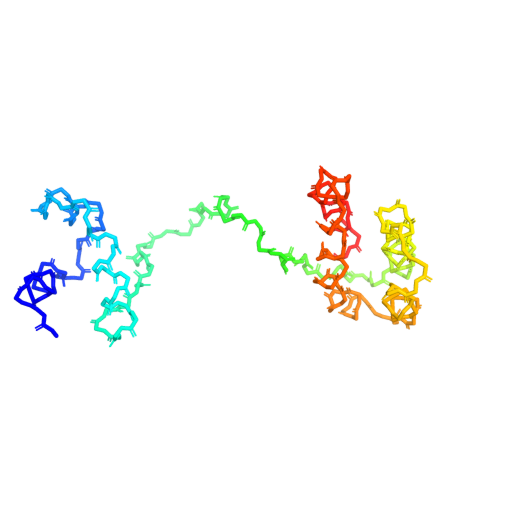4 128 GLN A C 1
ATOM 1035 O O . GLN A 1 128 ? 11.253 -2.184 -5.720 1.00 87.44 128 GLN A O 1
ATOM 1040 N N . GLU A 1 129 ? 11.065 -0.565 -4.189 1.00 85.19 129 GLU A N 1
ATOM 1041 C CA . GLU A 1 129 ? 12.272 0.129 -4.651 1.00 85.19 129 GLU A CA 1
ATOM 1042 C C . GLU A 1 129 ? 13.527 -0.709 -4.371 1.00 85.19 129 GLU A C 1
ATOM 1044 O O . GLU A 1 129 ? 14.429 -0.799 -5.213 1.00 85.19 129 GLU A O 1
ATOM 1049 N N . SER A 1 130 ? 13.561 -1.418 -3.236 1.00 84.50 130 SER A N 1
ATOM 1050 C CA . SER A 1 130 ? 14.692 -2.268 -2.873 1.00 84.50 130 SER A CA 1
ATOM 1051 C C . SER A 1 130 ? 14.561 -3.688 -3.430 1.00 84.50 130 SER A C 1
ATOM 1053 O O . SER A 1 130 ? 13.488 -4.289 -3.475 1.00 84.50 130 SER A O 1
ATOM 1055 N N . ALA A 1 131 ? 15.685 -4.271 -3.861 1.00 82.44 131 ALA A N 1
ATOM 1056 C CA . ALA A 1 131 ? 15.704 -5.632 -4.403 1.00 82.44 131 ALA A CA 1
ATOM 1057 C C . ALA A 1 131 ? 15.283 -6.689 -3.365 1.00 82.44 131 ALA A C 1
ATOM 1059 O O . ALA A 1 131 ? 14.653 -7.688 -3.714 1.00 82.44 131 ALA A O 1
ATOM 1060 N N . GLU A 1 132 ? 15.625 -6.466 -2.094 1.00 83.19 132 GLU A N 1
ATOM 1061 C CA . GLU A 1 132 ? 15.223 -7.333 -0.986 1.00 83.19 132 GLU A CA 1
ATOM 1062 C C . GLU A 1 132 ? 13.736 -7.163 -0.652 1.00 83.19 132 GLU A C 1
ATOM 1064 O O . GLU A 1 132 ? 13.031 -8.159 -0.480 1.00 83.19 132 GLU A O 1
ATOM 1069 N N . GLY A 1 133 ? 13.244 -5.920 -0.651 1.00 84.62 133 GLY A N 1
ATOM 1070 C CA . GLY A 1 133 ? 11.838 -5.608 -0.444 1.00 84.62 133 GLY A CA 1
ATOM 1071 C C . GLY A 1 133 ? 10.950 -6.198 -1.537 1.00 84.62 133 GLY A C 1
ATOM 1072 O O . GLY A 1 133 ? 9.984 -6.871 -1.200 1.00 84.62 133 GLY A O 1
ATOM 1073 N N . ARG A 1 134 ? 11.326 -6.118 -2.824 1.00 86.38 134 ARG A N 1
ATOM 1074 C CA . ARG A 1 134 ? 10.585 -6.771 -3.931 1.00 86.38 134 ARG A CA 1
ATOM 1075 C C . ARG A 1 134 ? 10.347 -8.261 -3.715 1.00 86.38 134 ARG A C 1
ATOM 1077 O O . ARG A 1 134 ? 9.256 -8.748 -3.981 1.00 86.38 134 ARG A O 1
ATOM 1084 N N . ARG A 1 135 ? 11.350 -8.994 -3.218 1.00 87.38 135 ARG A N 1
ATOM 1085 C CA . ARG A 1 135 ? 11.224 -10.442 -2.968 1.00 87.38 135 ARG A CA 1
ATOM 1086 C C . ARG A 1 135 ? 10.238 -10.763 -1.850 1.00 87.38 135 ARG A C 1
ATOM 1088 O O . ARG A 1 135 ? 9.653 -11.839 -1.856 1.00 87.38 135 ARG A O 1
ATOM 1095 N N . ARG A 1 136 ? 10.093 -9.860 -0.879 1.00 86.06 136 ARG A N 1
ATOM 1096 C CA . ARG A 1 136 ? 9.219 -10.044 0.285 1.00 86.06 136 ARG A CA 1
ATOM 1097 C C . ARG A 1 136 ? 7.911 -9.261 0.189 1.00 86.06 136 ARG A C 1
ATOM 1099 O O . ARG A 1 136 ? 7.042 -9.484 1.020 1.00 86.06 136 ARG A O 1
ATOM 1106 N N . ALA A 1 137 ? 7.748 -8.393 -0.807 1.00 83.88 137 ALA A N 1
ATOM 1107 C CA . ALA A 1 137 ? 6.619 -7.476 -0.936 1.00 83.88 137 ALA A CA 1
ATOM 1108 C C . ALA A 1 137 ? 5.275 -8.212 -0.927 1.00 83.88 137 ALA A C 1
ATOM 1110 O O . ALA A 1 137 ? 4.388 -7.831 -0.172 1.00 83.88 137 ALA A O 1
ATOM 1111 N N . GLU A 1 138 ? 5.156 -9.309 -1.679 1.00 83.12 138 GLU A N 1
ATOM 1112 C CA . GLU A 1 138 ? 3.936 -10.127 -1.718 1.00 83.12 138 GLU A CA 1
ATOM 1113 C C . GLU A 1 138 ? 3.618 -10.775 -0.361 1.00 83.12 138 GLU A C 1
ATOM 1115 O O . GLU A 1 138 ? 2.471 -10.762 0.082 1.00 83.12 138 GLU A O 1
ATOM 1120 N N . GLN A 1 139 ? 4.637 -11.272 0.350 1.00 85.50 139 GLN A N 1
ATOM 1121 C CA . GLN A 1 139 ? 4.462 -11.832 1.693 1.00 85.50 139 GLN A CA 1
ATOM 1122 C C . GLN A 1 139 ? 4.034 -10.750 2.695 1.00 85.50 139 GLN A C 1
ATOM 1124 O O . GLN A 1 139 ? 3.077 -10.938 3.440 1.00 85.50 139 GLN A O 1
ATOM 1129 N N . LEU A 1 140 ? 4.706 -9.595 2.683 1.00 86.06 140 LEU A N 1
ATOM 1130 C CA . LEU A 1 140 ? 4.385 -8.467 3.560 1.00 86.06 140 LEU A CA 1
ATOM 1131 C C . LEU A 1 140 ? 2.985 -7.923 3.283 1.00 86.06 140 LEU A C 1
ATOM 1133 O O . LEU A 1 140 ? 2.267 -7.565 4.210 1.00 86.06 140 LEU A O 1
ATOM 1137 N N . ARG A 1 141 ? 2.585 -7.891 2.010 1.00 84.44 141 ARG A N 1
ATOM 1138 C CA . ARG A 1 141 ? 1.225 -7.575 1.588 1.00 84.44 141 ARG A CA 1
ATOM 1139 C C . ARG A 1 141 ? 0.225 -8.559 2.187 1.00 84.44 141 ARG A C 1
ATOM 1141 O O . ARG A 1 141 ? -0.766 -8.117 2.760 1.00 84.44 141 ARG A O 1
ATOM 1148 N N . ALA A 1 142 ? 0.466 -9.861 2.053 1.00 80.88 142 ALA A N 1
ATOM 1149 C CA . ALA A 1 142 ? -0.436 -10.883 2.573 1.00 80.88 142 ALA A CA 1
ATOM 1150 C C . ALA A 1 142 ? -0.563 -10.811 4.101 1.00 80.88 142 ALA A C 1
ATOM 1152 O O . ALA A 1 142 ? -1.653 -11.012 4.630 1.00 80.88 142 ALA A O 1
ATOM 1153 N N . ASP A 1 143 ? 0.525 -10.502 4.809 1.00 82.75 143 ASP A N 1
ATOM 1154 C CA . ASP A 1 143 ? 0.507 -10.343 6.263 1.00 82.75 143 ASP A CA 1
ATOM 1155 C C . ASP A 1 143 ? -0.202 -9.061 6.697 1.00 82.75 143 ASP A C 1
ATOM 1157 O O . ASP A 1 143 ? -1.022 -9.103 7.610 1.00 82.75 143 ASP A O 1
ATOM 1161 N N . LEU A 1 144 ? 0.029 -7.946 6.002 1.00 82.94 144 LEU A N 1
ATOM 1162 C CA . LEU A 1 144 ? -0.630 -6.680 6.307 1.00 82.94 144 LEU A CA 1
ATOM 1163 C C . LEU A 1 144 ? -2.141 -6.733 6.018 1.00 82.94 144 LEU A C 1
ATOM 1165 O O . LEU A 1 144 ? -2.921 -6.219 6.808 1.00 82.94 144 LEU A O 1
ATOM 1169 N N . LEU A 1 145 ? -2.575 -7.428 4.959 1.00 79.81 145 LEU A N 1
ATOM 1170 C CA . LEU A 1 145 ? -3.997 -7.642 4.642 1.00 79.81 145 LEU A CA 1
ATOM 1171 C C . LEU A 1 145 ? -4.753 -8.498 5.674 1.00 79.81 145 LEU A C 1
ATOM 1173 O O . LEU A 1 145 ? -5.980 -8.511 5.658 1.00 79.81 145 LEU A O 1
ATOM 1177 N N . LYS A 1 146 ? -4.059 -9.227 6.559 1.00 77.88 146 LYS A N 1
ATOM 1178 C CA . LYS A 1 146 ? -4.712 -9.929 7.682 1.00 77.88 146 LYS A CA 1
ATOM 1179 C C . LYS A 1 146 ? -5.125 -8.971 8.795 1.00 77.88 146 LYS A C 1
ATOM 1181 O O . LYS A 1 146 ? -6.009 -9.317 9.569 1.00 77.88 146 LYS A O 1
ATOM 1186 N N . VAL A 1 147 ? -4.444 -7.830 8.885 1.00 75.69 147 VAL A N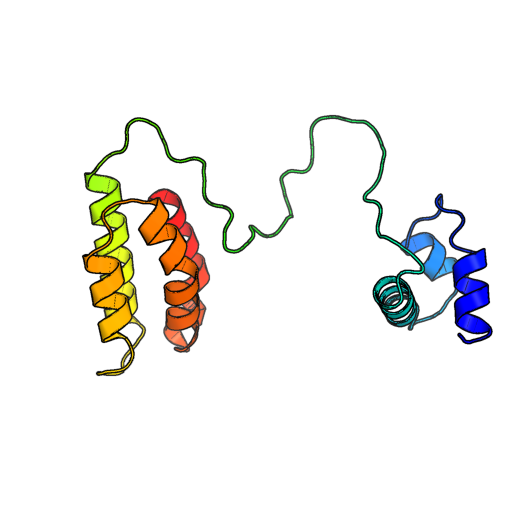 1
ATOM 1187 C CA . VAL A 1 147 ? -4.585 -6.842 9.960 1.00 75.69 147 VAL A CA 1
ATOM 1188 C C . VAL A 1 147 ? -5.347 -5.604 9.479 1.00 75.69 147 VAL A C 1
ATOM 1190 O O . VAL A 1 147 ? -5.975 -4.928 10.283 1.00 75.69 147 VAL A O 1
ATOM 1193 N N . LEU A 1 148 ? -5.290 -5.308 8.173 1.00 71.06 148 LEU A N 1
ATOM 1194 C CA . LEU A 1 148 ? -5.941 -4.156 7.545 1.00 71.06 148 LEU A CA 1
ATOM 1195 C C . LEU A 1 148 ? -7.397 -4.362 7.162 1.00 71.06 148 LEU A C 1
ATOM 1197 O O . LEU A 1 148 ? -7.792 -5.402 6.593 1.00 71.06 148 LEU A O 1
#

Secondary structure (DSSP, 8-state):
--HHHHHHHHH--SSS-HHHHHHHHT-TTHHHHHHHHHHTTS-----------S---SSS---TT-PPPPPSS--HHHHHHHHHHHHHHHHHH---TTTTHHHHHHHHH--SHHHHHHHHHHHHHHHHHSHHHHHHHHHHHHHHTTT-

Mean predicted aligned error: 16.89 Å